Protein AF-A0A537UVX0-F1 (afdb_monomer_lite)

Radius of gyration: 18.7 Å; chains: 1; bounding box: 46×24×49 Å

Foldseek 3Di:
DQCLLVCLVLVVNDDPVVVVVPDDPLVVLVCLLCCLPVPLQVVLVVQLVVLVVVLVVLVVVQQFDPDDPTDRCSVVSVCRSVNSVSSNVSSVVVNVVSVVCNVPVDPDCPPPPPPPD

Sequence (117 aa):
LLGGPYTLKVNEHVRVDLFYSALSERARIWIDIIGCLLFLLPICVILVYFTWPWFVESWRIDETSSNAGGLIRWPVKLILPVGFTLMALQGVSELIKRVEALIHHHRLRFEYEKPLQ

Structure (mmCIF, N/CA/C/O backbone):
data_AF-A0A537UVX0-F1
#
_entry.id   AF-A0A537UVX0-F1
#
loop_
_atom_site.group_PDB
_atom_site.id
_atom_site.type_symbol
_atom_site.label_atom_id
_atom_site.label_alt_id
_atom_site.label_comp_id
_atom_site.label_asym_id
_atom_site.label_entity_id
_atom_site.label_seq_id
_atom_site.pdbx_PDB_ins_code
_atom_site.Cartn_x
_atom_site.Cartn_y
_atom_site.Cartn_z
_atom_site.occupancy
_atom_site.B_iso_or_equiv
_atom_site.auth_seq_id
_atom_site.auth_comp_id
_atom_site.auth_asym_id
_atom_site.auth_atom_id
_atom_site.pdbx_PDB_model_num
ATOM 1 N N . LEU A 1 1 ? 9.634 2.018 -0.802 1.00 64.12 1 LEU A N 1
ATOM 2 C CA . LEU A 1 1 ? 8.549 1.199 -1.398 1.00 64.12 1 LEU A CA 1
ATOM 3 C C . LEU A 1 1 ? 8.395 -0.139 -0.690 1.00 64.12 1 LEU A C 1
ATOM 5 O O . LEU A 1 1 ? 7.388 -0.311 -0.025 1.00 64.12 1 LEU A O 1
ATOM 9 N N . LEU A 1 2 ? 9.389 -1.034 -0.727 1.00 68.19 2 LEU A N 1
ATOM 10 C CA . LEU A 1 2 ? 9.286 -2.362 -0.092 1.00 68.19 2 LEU A CA 1
ATOM 11 C C . LEU A 1 2 ? 9.179 -2.342 1.447 1.00 68.19 2 LEU A C 1
ATOM 13 O O . LEU A 1 2 ? 8.591 -3.245 2.025 1.00 68.19 2 LEU A O 1
ATOM 17 N N . GLY A 1 3 ? 9.691 -1.299 2.110 1.00 68.25 3 GLY A N 1
ATOM 18 C CA . GLY A 1 3 ? 9.516 -1.108 3.557 1.00 68.25 3 GLY A CA 1
ATOM 19 C C . GLY A 1 3 ? 8.136 -0.574 3.966 1.00 68.25 3 GLY A C 1
ATOM 20 O O . GLY A 1 3 ? 7.778 -0.656 5.130 1.00 68.25 3 GLY A O 1
ATOM 21 N N . GLY A 1 4 ? 7.339 -0.057 3.027 1.00 71.75 4 GLY A N 1
ATOM 22 C CA . GLY A 1 4 ? 6.012 0.493 3.321 1.00 71.75 4 GLY A CA 1
ATOM 23 C C . GLY A 1 4 ? 4.982 -0.550 3.795 1.00 71.75 4 GLY A C 1
ATOM 24 O O . GLY A 1 4 ? 4.296 -0.311 4.785 1.00 71.75 4 GLY A O 1
ATOM 25 N N . PRO A 1 5 ? 4.893 -1.734 3.161 1.00 71.62 5 PRO A N 1
ATOM 26 C CA . PRO A 1 5 ? 4.108 -2.849 3.688 1.00 71.62 5 PRO A CA 1
ATOM 27 C C . PRO A 1 5 ? 4.575 -3.274 5.086 1.00 71.62 5 PRO A C 1
ATOM 29 O O . PRO A 1 5 ? 3.765 -3.610 5.942 1.00 71.62 5 PRO A O 1
ATOM 32 N N . TYR A 1 6 ? 5.882 -3.218 5.358 1.00 70.56 6 TYR A N 1
ATOM 33 C CA . TYR A 1 6 ? 6.404 -3.529 6.686 1.00 70.56 6 TYR A CA 1
ATOM 34 C C . TYR A 1 6 ? 5.972 -2.487 7.728 1.00 70.56 6 TYR A C 1
ATOM 36 O O . TYR A 1 6 ? 5.469 -2.876 8.777 1.00 70.56 6 TYR A O 1
ATOM 44 N N . THR A 1 7 ? 6.060 -1.184 7.431 1.00 66.88 7 THR A N 1
ATOM 45 C CA . THR A 1 7 ? 5.586 -0.128 8.349 1.00 66.88 7 THR A CA 1
ATOM 46 C C . THR A 1 7 ? 4.080 -0.192 8.585 1.00 66.88 7 THR A C 1
ATOM 48 O O . THR A 1 7 ? 3.616 0.043 9.699 1.00 66.88 7 THR A O 1
ATOM 51 N N . LEU A 1 8 ? 3.304 -0.587 7.573 1.00 69.75 8 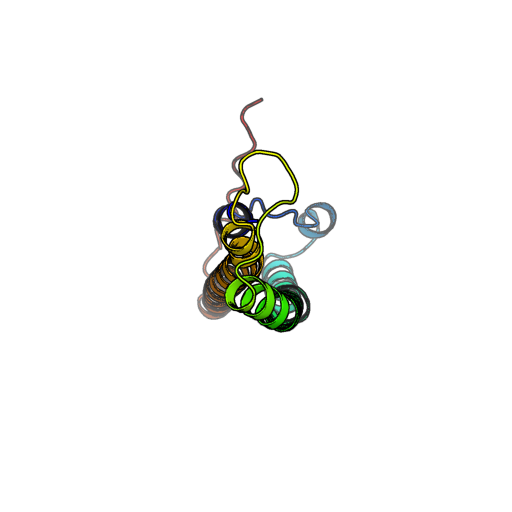LEU A N 1
ATOM 52 C CA . LEU A 1 8 ? 1.876 -0.852 7.737 1.00 69.75 8 LEU A CA 1
ATOM 53 C C . LEU A 1 8 ? 1.621 -2.061 8.649 1.00 69.75 8 LEU A C 1
ATOM 55 O O . LEU A 1 8 ? 0.728 -2.009 9.491 1.00 69.75 8 LEU A O 1
ATOM 59 N N . LYS A 1 9 ? 2.435 -3.118 8.546 1.00 68.00 9 LYS A N 1
ATOM 60 C CA . LYS A 1 9 ? 2.365 -4.289 9.434 1.00 68.00 9 LYS A CA 1
ATOM 61 C C . LYS A 1 9 ? 2.667 -3.944 10.891 1.00 68.00 9 LYS A C 1
ATOM 63 O O . LYS A 1 9 ? 1.988 -4.454 11.778 1.00 68.00 9 LYS A O 1
A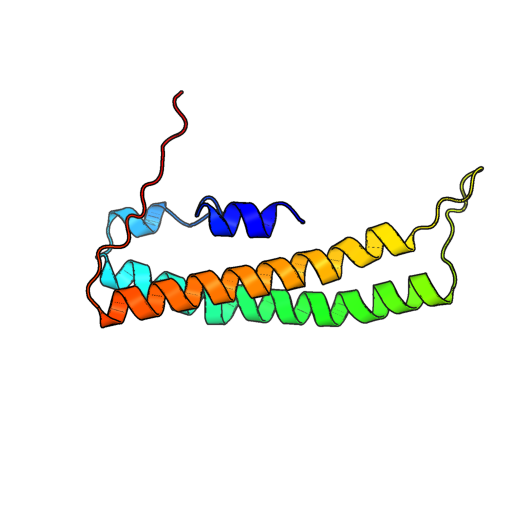TOM 68 N N . VAL A 1 10 ? 3.667 -3.101 11.146 1.00 73.38 10 VAL A N 1
ATOM 69 C CA . VAL A 1 10 ? 4.016 -2.667 12.511 1.00 73.38 10 VAL A CA 1
ATOM 70 C C . VAL A 1 10 ? 3.146 -1.508 13.015 1.00 73.38 10 VAL A C 1
ATOM 72 O O . VAL A 1 10 ? 3.379 -1.000 14.101 1.00 73.38 10 VAL A O 1
ATOM 75 N N . ASN A 1 11 ? 2.107 -1.105 12.269 1.00 65.19 11 ASN A N 1
ATOM 76 C CA . ASN A 1 11 ? 1.245 0.041 12.596 1.00 65.19 11 ASN A CA 1
ATOM 77 C C . ASN A 1 11 ? 2.005 1.377 12.791 1.00 65.19 11 ASN A C 1
ATOM 79 O O . ASN A 1 11 ? 1.478 2.299 13.416 1.00 65.19 11 ASN A O 1
ATOM 83 N N . GLU A 1 12 ? 3.200 1.499 12.206 1.00 61.84 12 GLU A N 1
ATOM 84 C CA . GLU A 1 12 ? 4.012 2.727 12.152 1.00 61.84 12 GLU A CA 1
ATOM 85 C C . GLU A 1 12 ? 3.753 3.546 10.882 1.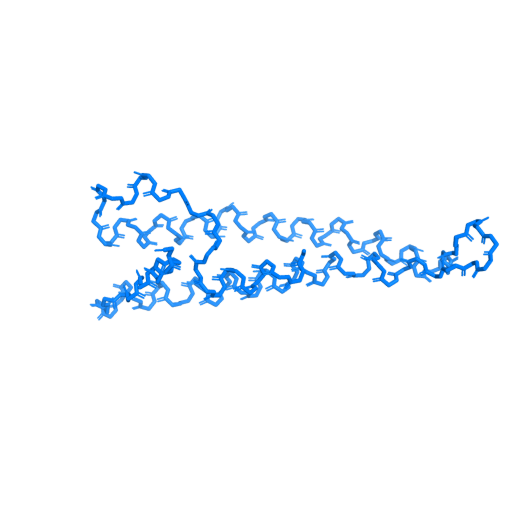00 61.84 12 GLU A C 1
ATOM 87 O O . GLU A 1 12 ? 4.366 4.591 10.660 1.00 61.84 12 GLU A O 1
ATOM 92 N N . HIS A 1 13 ? 2.860 3.080 10.003 1.00 68.81 13 HIS A N 1
ATOM 93 C CA . HIS A 1 13 ? 2.395 3.915 8.906 1.00 68.81 13 HIS A CA 1
ATOM 94 C C . HIS A 1 13 ? 1.806 5.198 9.493 1.00 68.81 13 HIS A C 1
ATOM 96 O O . HIS A 1 13 ? 1.031 5.112 10.443 1.00 68.81 13 HIS A O 1
ATOM 102 N N . VAL A 1 14 ? 2.187 6.360 8.950 1.00 60.00 14 VAL A N 1
ATOM 103 C CA . VAL A 1 14 ? 1.787 7.670 9.480 1.00 60.00 14 VAL A CA 1
ATOM 104 C C . VAL A 1 14 ? 0.263 7.734 9.539 1.00 60.00 14 VAL A C 1
ATOM 106 O O . VAL A 1 14 ? -0.416 7.957 8.537 1.00 60.00 14 VAL A O 1
ATOM 109 N N . ARG A 1 15 ? -0.276 7.485 10.729 1.00 65.12 15 ARG A N 1
ATOM 110 C CA . ARG A 1 15 ? -1.679 7.680 11.062 1.00 65.12 15 ARG A CA 1
ATOM 111 C C . ARG A 1 15 ? -1.803 9.096 11.578 1.00 65.12 15 ARG A C 1
ATOM 113 O O . ARG A 1 15 ? -0.875 9.639 12.174 1.00 65.12 15 ARG A O 1
ATOM 120 N N . VAL A 1 16 ? -2.957 9.714 11.364 1.00 57.88 16 VAL A N 1
ATOM 121 C CA . VAL A 1 16 ? -3.215 11.033 11.941 1.00 57.88 16 VAL A CA 1
ATOM 122 C C . VAL A 1 16 ? -3.538 10.865 13.429 1.00 57.88 16 VAL A C 1
ATOM 124 O O . VAL A 1 16 ? -4.677 11.035 13.855 1.00 57.88 16 VAL A O 1
ATOM 127 N N . ASP A 1 17 ? -2.525 10.497 14.220 1.00 57.69 17 ASP A N 1
ATOM 128 C CA . ASP A 1 17 ? -2.588 10.218 15.664 1.00 57.69 17 ASP A CA 1
ATOM 129 C C . ASP A 1 17 ? -3.162 11.381 16.485 1.00 57.69 17 ASP A C 1
ATOM 131 O O . ASP A 1 17 ? -3.692 11.157 17.573 1.00 57.69 17 ASP A O 1
ATOM 135 N N . LEU A 1 18 ? -3.188 12.596 15.923 1.00 58.25 18 LEU A N 1
ATOM 136 C CA . LEU A 1 18 ? -3.809 13.773 16.534 1.00 58.25 18 LEU A CA 1
ATOM 137 C C . LEU A 1 18 ? -5.334 13.642 16.709 1.00 58.25 18 LEU A C 1
ATOM 139 O O . LEU A 1 18 ? -5.866 14.135 17.698 1.00 58.25 18 LEU A O 1
ATOM 143 N N . PHE A 1 19 ? -6.043 12.963 15.799 1.00 58.72 19 PHE A N 1
ATOM 144 C CA . PHE A 1 19 ? -7.499 12.780 15.923 1.00 58.72 19 PHE A CA 1
ATOM 145 C C . PHE A 1 19 ? -7.873 11.581 16.797 1.00 58.72 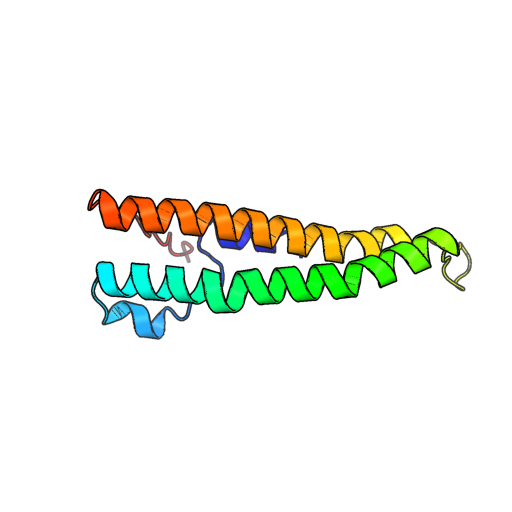19 PHE A C 1
ATOM 147 O O . PHE A 1 19 ? -8.983 11.514 17.320 1.00 58.72 19 PHE A O 1
ATOM 154 N N . TYR A 1 20 ? -6.958 10.633 16.984 1.00 63.59 20 TYR A N 1
ATOM 155 C CA . TYR A 1 20 ? -7.264 9.381 17.666 1.00 63.59 20 TYR A CA 1
ATOM 156 C C . TYR A 1 20 ? -7.257 9.475 19.195 1.00 63.59 20 TYR A C 1
ATOM 158 O O . TYR A 1 20 ? -7.856 8.619 19.841 1.00 63.59 20 TYR A O 1
ATOM 166 N N . SER A 1 21 ? -6.624 10.494 19.783 1.00 62.59 21 SER A N 1
ATOM 167 C CA . SER A 1 21 ? -6.569 10.675 21.243 1.00 62.59 21 SER A CA 1
ATOM 168 C C . SER A 1 21 ? -7.922 11.038 21.871 1.00 62.59 21 SER A C 1
ATOM 170 O O . SER A 1 21 ? -8.127 10.786 23.055 1.00 62.59 21 SER A O 1
ATOM 172 N N . ALA A 1 22 ? -8.855 11.586 21.084 1.00 68.50 22 ALA A N 1
ATOM 173 C CA . ALA A 1 22 ? -10.179 12.017 21.541 1.00 68.50 22 ALA A CA 1
ATOM 174 C C . ALA A 1 22 ? -11.324 11.063 21.139 1.00 68.50 22 ALA A C 1
ATOM 176 O O . ALA A 1 22 ? -12.474 11.290 21.515 1.00 68.50 22 ALA A O 1
ATOM 177 N N . LEU A 1 23 ? -11.040 10.011 20.362 1.00 71.75 23 LEU A N 1
ATOM 178 C CA . LEU A 1 23 ? -12.054 9.128 19.778 1.00 71.75 23 LEU A CA 1
ATOM 179 C C . LEU A 1 23 ? -12.176 7.799 20.532 1.00 71.75 23 LEU A C 1
ATOM 181 O O . LEU A 1 23 ? -11.201 7.246 21.036 1.00 71.75 23 LEU A O 1
ATOM 185 N N . SER A 1 24 ? -13.393 7.250 20.565 1.00 78.44 24 SER A N 1
ATOM 186 C CA . SER A 1 24 ? -13.646 5.918 21.120 1.00 78.44 24 SER A CA 1
ATOM 187 C C . SER A 1 24 ? -12.997 4.820 20.266 1.00 78.44 24 SER A C 1
ATOM 189 O O . SER A 1 24 ? -12.843 4.959 19.051 1.00 78.44 24 SER A O 1
ATOM 191 N N . GLU A 1 25 ? -12.657 3.687 20.889 1.00 76.56 25 GLU A N 1
ATOM 192 C CA . GLU A 1 25 ? -11.991 2.553 20.226 1.00 76.56 25 GLU A CA 1
ATOM 193 C C . GLU A 1 25 ? -12.752 2.068 18.977 1.00 76.56 25 GLU A C 1
ATOM 195 O O . GLU A 1 25 ? -12.153 1.807 17.935 1.00 76.56 25 GLU A O 1
ATOM 200 N N . ARG A 1 26 ? -14.091 2.055 19.030 1.00 79.12 26 ARG A N 1
ATOM 201 C CA . ARG A 1 26 ? -14.943 1.682 17.889 1.00 79.12 26 ARG A CA 1
ATOM 202 C C . ARG A 1 26 ? -14.891 2.698 16.747 1.00 79.12 26 ARG A C 1
ATOM 204 O O . ARG A 1 26 ? -14.860 2.293 15.588 1.00 79.12 26 ARG A O 1
ATOM 211 N N . ALA A 1 27 ? -14.874 3.996 17.055 1.00 81.44 27 ALA A N 1
ATOM 212 C CA . ALA A 1 27 ? -14.767 5.039 16.036 1.00 81.44 27 ALA A CA 1
ATOM 213 C C . ALA A 1 27 ? -13.402 4.986 15.332 1.00 81.44 27 ALA A C 1
ATOM 215 O O . ALA A 1 27 ? -13.338 5.100 14.110 1.00 81.44 27 ALA A O 1
ATOM 216 N N . ARG A 1 28 ? -12.325 4.714 16.082 1.00 79.69 28 ARG A N 1
ATOM 217 C CA . ARG A 1 28 ? -10.971 4.499 15.543 1.00 79.69 28 ARG A CA 1
ATOM 218 C C . ARG A 1 28 ? -10.921 3.329 14.557 1.00 79.69 28 ARG A C 1
ATOM 220 O O . ARG A 1 28 ? -10.395 3.492 13.461 1.00 79.69 28 ARG A O 1
ATOM 227 N N . ILE A 1 29 ? -11.520 2.187 14.908 1.00 81.88 29 ILE A N 1
ATOM 228 C CA . ILE A 1 29 ? -11.589 1.012 14.021 1.00 81.88 29 ILE A CA 1
ATOM 229 C C . ILE A 1 29 ? -12.358 1.335 12.729 1.00 81.88 29 ILE A C 1
ATOM 231 O O . ILE A 1 29 ? -11.893 0.990 11.645 1.00 81.88 29 ILE A O 1
ATOM 235 N N . TRP A 1 30 ? -13.494 2.033 12.821 1.00 84.06 30 TRP A N 1
ATOM 236 C CA . TRP A 1 30 ? -14.278 2.431 11.644 1.00 84.06 30 TRP A CA 1
ATOM 237 C C . TRP A 1 30 ? -13.518 3.368 10.705 1.00 84.06 30 TRP A C 1
ATOM 239 O O . TRP A 1 30 ? -13.532 3.153 9.493 1.00 84.06 30 TRP A O 1
ATOM 249 N N . ILE A 1 31 ? -12.833 4.376 11.252 1.00 84.69 31 ILE A N 1
ATOM 250 C CA . ILE A 1 31 ? -12.020 5.307 10.459 1.00 84.69 31 ILE A CA 1
ATOM 251 C C . ILE A 1 31 ? -10.909 4.555 9.731 1.00 84.69 31 ILE A C 1
ATOM 253 O O . ILE A 1 31 ? -10.709 4.785 8.542 1.00 84.69 31 ILE A O 1
ATOM 257 N N . ASP A 1 32 ? -10.230 3.622 10.399 1.00 83.75 32 ASP A N 1
ATOM 258 C CA . ASP A 1 32 ? -9.174 2.839 9.760 1.00 83.75 32 ASP A CA 1
ATOM 259 C C . ASP A 1 32 ? -9.716 1.928 8.644 1.00 83.75 32 ASP A C 1
ATOM 261 O O . ASP A 1 32 ? -9.089 1.812 7.591 1.00 83.75 32 ASP A O 1
ATOM 265 N N . ILE A 1 33 ? -10.873 1.285 8.850 1.00 86.56 33 ILE A N 1
ATOM 266 C CA . ILE A 1 33 ? -11.525 0.436 7.836 1.00 86.56 33 ILE A CA 1
ATOM 267 C C . ILE A 1 33 ? -11.877 1.269 6.602 1.00 86.56 33 ILE A C 1
ATOM 269 O O . ILE A 1 33 ? -11.518 0.898 5.485 1.00 86.56 33 ILE A O 1
ATOM 273 N N . ILE A 1 34 ? -12.539 2.412 6.800 1.00 88.50 34 ILE A N 1
ATOM 274 C CA . ILE A 1 34 ? -12.943 3.311 5.712 1.00 88.50 34 ILE A CA 1
ATOM 275 C C . ILE A 1 34 ? -11.709 3.902 5.022 1.00 88.50 34 ILE A C 1
ATOM 277 O O . ILE A 1 34 ? -11.644 3.931 3.795 1.00 88.50 34 ILE A O 1
ATOM 281 N N . GLY A 1 35 ? -10.708 4.320 5.797 1.00 87.06 35 GLY A N 1
ATOM 282 C CA . GLY A 1 35 ? -9.429 4.833 5.313 1.00 87.06 35 GLY A CA 1
ATOM 283 C C . GLY A 1 35 ? -8.710 3.828 4.414 1.00 87.06 35 GLY A C 1
ATOM 284 O O . GLY A 1 35 ? -8.300 4.144 3.296 1.00 87.06 35 GLY A O 1
ATOM 285 N N . CYS A 1 36 ? -8.610 2.583 4.874 1.00 86.88 36 CYS A N 1
ATOM 286 C CA . CYS A 1 36 ? -7.980 1.510 4.117 1.00 86.88 36 CYS A CA 1
ATOM 287 C C . CYS A 1 36 ? -8.769 1.181 2.838 1.00 86.88 36 CYS A C 1
ATOM 289 O O . CYS A 1 36 ? -8.186 1.081 1.757 1.00 86.88 36 CYS A O 1
ATOM 291 N N . LEU A 1 37 ? -10.097 1.075 2.939 1.00 89.38 37 LEU A N 1
ATOM 292 C CA . LEU A 1 37 ? -10.957 0.662 1.831 1.00 89.38 37 LEU A CA 1
ATOM 293 C C . LEU A 1 37 ? -11.107 1.732 0.743 1.00 89.38 37 LEU A C 1
ATOM 295 O O . LEU A 1 37 ? -11.115 1.390 -0.436 1.00 89.38 37 LEU A O 1
ATOM 299 N N . LEU A 1 38 ? -11.242 3.006 1.118 1.00 90.12 38 LEU A N 1
ATOM 300 C CA . LEU A 1 38 ? -11.525 4.093 0.172 1.00 90.12 38 LEU A CA 1
ATOM 301 C C . LEU A 1 38 ? -10.280 4.845 -0.295 1.00 90.12 38 LEU A C 1
ATOM 303 O O . LEU A 1 38 ? -10.316 5.451 -1.364 1.00 90.12 38 LEU A O 1
ATOM 307 N N . PHE A 1 39 ? -9.185 4.808 0.464 1.00 88.62 39 PHE A N 1
ATOM 308 C CA . PHE A 1 39 ? -7.973 5.547 0.114 1.00 88.62 39 PHE A CA 1
ATOM 309 C C . PHE A 1 39 ? -6.816 4.604 -0.189 1.00 88.62 39 PHE A C 1
ATOM 311 O O . PHE A 1 39 ? -6.308 4.613 -1.308 1.00 88.62 39 PHE A O 1
ATOM 318 N N . LEU A 1 40 ? -6.418 3.746 0.755 1.00 87.94 40 LEU A N 1
ATOM 319 C CA . LEU A 1 40 ? -5.219 2.919 0.580 1.00 87.94 40 LEU A CA 1
ATOM 320 C C . LEU A 1 40 ? -5.357 1.924 -0.582 1.00 87.94 40 LEU A C 1
ATOM 322 O O . LEU A 1 40 ? -4.521 1.924 -1.489 1.00 87.94 40 LEU A O 1
ATOM 326 N N . LEU A 1 41 ? -6.393 1.078 -0.567 1.00 90.69 41 LEU A N 1
ATOM 327 C CA . LEU A 1 41 ? -6.568 0.029 -1.577 1.00 90.69 41 LEU A CA 1
ATOM 328 C C . LEU A 1 41 ? -6.795 0.594 -2.987 1.00 90.69 41 LEU A C 1
ATOM 330 O O . LEU A 1 41 ? -6.085 0.157 -3.896 1.00 90.69 41 LEU A O 1
ATOM 334 N N . PRO A 1 42 ? -7.687 1.581 -3.207 1.00 92.00 42 PRO A N 1
ATOM 335 C CA . PRO A 1 42 ? -7.928 2.111 -4.545 1.00 92.00 42 PRO A CA 1
ATOM 336 C C . PRO A 1 42 ? -6.685 2.789 -5.118 1.00 92.00 42 PRO A C 1
ATOM 338 O O . PRO A 1 42 ? -6.351 2.560 -6.278 1.00 92.00 42 PRO A O 1
ATOM 341 N N . ILE A 1 43 ? -5.944 3.549 -4.301 1.00 92.44 43 ILE A N 1
ATOM 342 C CA . ILE A 1 43 ? -4.689 4.175 -4.734 1.00 92.44 43 ILE A CA 1
ATOM 343 C C . ILE A 1 43 ? -3.657 3.106 -5.105 1.00 92.44 43 ILE A C 1
ATOM 345 O O . ILE A 1 43 ? -3.043 3.209 -6.165 1.00 92.44 43 ILE A O 1
ATOM 349 N N . CYS A 1 44 ? -3.485 2.058 -4.293 1.00 92.38 44 CYS A N 1
ATOM 350 C CA . CYS A 1 44 ? -2.550 0.979 -4.622 1.00 92.38 44 CYS A CA 1
ATOM 351 C C . CYS A 1 44 ? -2.925 0.288 -5.940 1.00 92.38 44 CYS A C 1
ATOM 353 O O . CYS A 1 44 ? -2.050 0.071 -6.775 1.00 92.38 44 CYS A O 1
ATOM 355 N N . VAL A 1 45 ? -4.210 -0.007 -6.162 1.00 93.31 45 VAL A N 1
ATOM 356 C CA . VAL A 1 45 ? -4.695 -0.626 -7.408 1.00 93.31 45 VAL A CA 1
ATOM 357 C C . VAL A 1 45 ? -4.439 0.278 -8.613 1.00 93.31 45 VAL A C 1
ATOM 359 O O . VAL A 1 45 ? -3.896 -0.186 -9.614 1.00 93.31 45 VAL A O 1
ATOM 362 N N . ILE A 1 46 ? -4.766 1.569 -8.511 1.00 94.94 46 ILE A N 1
ATOM 363 C CA . ILE A 1 46 ? -4.520 2.554 -9.572 1.00 94.94 46 ILE A CA 1
ATOM 364 C C . ILE A 1 46 ? -3.024 2.620 -9.902 1.00 94.94 46 ILE A C 1
ATOM 366 O O . ILE A 1 46 ? -2.639 2.575 -11.069 1.00 94.94 46 ILE A O 1
ATOM 370 N N . LEU A 1 47 ? -2.163 2.679 -8.886 1.00 93.25 47 LEU A N 1
ATOM 371 C CA . LEU A 1 47 ? -0.717 2.755 -9.083 1.00 93.25 47 LEU A CA 1
ATOM 372 C C . LEU A 1 47 ? -0.154 1.477 -9.707 1.00 93.25 47 LEU A C 1
ATOM 374 O O . LEU A 1 47 ? 0.677 1.573 -10.608 1.00 93.25 47 LEU A O 1
ATOM 378 N N . VAL A 1 48 ? -0.617 0.291 -9.304 1.00 94.25 48 VAL A N 1
ATOM 379 C CA . VAL A 1 48 ? -0.243 -0.971 -9.968 1.00 94.25 48 VAL A CA 1
ATOM 380 C C . VAL A 1 48 ? -0.690 -0.955 -11.428 1.00 94.25 48 VAL A C 1
ATOM 382 O O . VAL A 1 48 ? 0.113 -1.261 -12.307 1.00 94.25 48 VAL A O 1
ATOM 385 N N . TYR A 1 49 ? -1.923 -0.527 -11.703 1.00 94.88 49 TYR A N 1
ATOM 386 C CA . TYR A 1 49 ? -2.466 -0.457 -13.060 1.00 94.88 49 TYR A CA 1
ATOM 387 C C . TYR A 1 49 ? -1.638 0.449 -13.981 1.00 94.88 49 TYR A C 1
ATOM 389 O O . TYR A 1 49 ? -1.354 0.068 -15.113 1.00 94.88 49 TYR A O 1
ATOM 397 N N . PHE A 1 50 ? -1.195 1.615 -13.502 1.00 93.12 50 PHE A N 1
ATOM 398 C CA . PHE A 1 50 ? -0.360 2.527 -14.294 1.00 93.12 50 PHE A CA 1
ATOM 399 C C . PHE A 1 50 ? 1.107 2.095 -14.390 1.00 93.12 50 PHE A C 1
ATOM 401 O O . PHE A 1 50 ? 1.746 2.301 -15.422 1.00 93.12 50 PHE A O 1
ATOM 408 N N . THR A 1 51 ? 1.665 1.499 -13.336 1.00 91.50 51 THR A N 1
ATOM 409 C CA . THR A 1 51 ? 3.086 1.108 -13.310 1.00 91.50 51 THR A CA 1
ATOM 410 C C . THR A 1 51 ? 3.358 -0.211 -14.031 1.00 91.50 51 THR A C 1
ATOM 412 O O . THR A 1 51 ? 4.468 -0.408 -14.526 1.00 91.50 51 THR A O 1
ATOM 415 N N . TRP A 1 52 ? 2.360 -1.088 -14.163 1.00 92.31 52 TRP A N 1
ATOM 416 C CA . TRP A 1 52 ? 2.475 -2.352 -14.892 1.00 92.31 52 TRP A CA 1
ATOM 417 C C . TRP A 1 52 ? 2.855 -2.195 -16.376 1.00 92.31 52 TRP A C 1
ATOM 419 O O . TRP A 1 52 ? 3.888 -2.743 -16.766 1.00 92.31 52 TRP A O 1
ATOM 429 N N . PRO A 1 53 ? 2.121 -1.436 -17.219 1.00 91.62 53 PRO A N 1
ATOM 430 C CA . PRO A 1 53 ? 2.490 -1.264 -18.625 1.00 91.62 53 PRO A CA 1
ATOM 431 C C . PRO A 1 53 ? 3.847 -0.569 -18.781 1.00 91.62 53 PRO A C 1
ATOM 433 O O . PRO A 1 53 ? 4.600 -0.891 -19.694 1.00 91.62 53 PRO A O 1
ATOM 436 N N . TRP A 1 54 ? 4.199 0.329 -17.858 1.00 87.19 54 TRP A N 1
ATOM 437 C CA . TRP A 1 54 ? 5.495 1.006 -17.854 1.00 87.19 54 TRP A CA 1
ATOM 438 C C . TRP A 1 54 ? 6.669 0.054 -17.573 1.00 87.19 54 TRP A C 1
ATOM 440 O O . TRP A 1 54 ? 7.730 0.176 -18.189 1.00 87.19 54 TRP A O 1
ATOM 450 N N . PHE A 1 55 ? 6.478 -0.919 -16.677 1.00 90.38 55 PHE A N 1
ATOM 451 C CA . PHE A 1 55 ? 7.427 -2.013 -16.472 1.00 90.38 55 PHE A CA 1
ATOM 452 C C . PHE A 1 55 ? 7.509 -2.918 -17.709 1.00 90.38 55 PHE A C 1
ATOM 454 O O . PHE A 1 55 ? 8.611 -3.181 -18.191 1.00 90.38 55 PHE A O 1
ATOM 461 N N . VAL A 1 56 ? 6.362 -3.365 -18.233 1.00 91.50 56 VAL A N 1
ATOM 462 C CA . VAL A 1 56 ? 6.300 -4.284 -19.381 1.00 91.50 56 VAL A CA 1
ATOM 463 C C . VAL A 1 56 ? 7.000 -3.686 -20.595 1.00 91.50 56 VAL A C 1
ATOM 465 O O . VAL A 1 56 ? 7.760 -4.384 -21.258 1.00 91.50 56 VAL A O 1
ATOM 468 N N . GLU A 1 57 ? 6.806 -2.398 -20.866 1.00 89.38 57 GLU A N 1
ATOM 469 C CA . GLU A 1 57 ? 7.476 -1.732 -21.982 1.00 89.38 57 GLU A CA 1
ATOM 470 C C . GLU A 1 57 ? 9.000 -1.737 -21.812 1.00 89.38 57 GLU A C 1
ATOM 472 O O . GLU A 1 57 ? 9.721 -2.151 -22.714 1.00 89.38 57 GLU A O 1
ATOM 477 N N . SER A 1 58 ? 9.494 -1.380 -20.623 1.00 86.81 58 SER A N 1
ATOM 478 C CA . SER A 1 58 ? 10.929 -1.393 -20.304 1.00 86.81 58 SER A CA 1
ATOM 479 C C . SER A 1 58 ? 11.553 -2.789 -20.389 1.00 86.81 58 SER A C 1
ATOM 481 O O . SER A 1 58 ? 12.701 -2.927 -20.811 1.00 86.81 58 SER A O 1
ATOM 483 N N . TRP A 1 59 ? 10.792 -3.826 -20.027 1.00 86.62 59 TRP A N 1
ATOM 484 C CA . TRP A 1 59 ? 11.196 -5.222 -20.190 1.00 86.62 59 TRP A CA 1
ATOM 485 C C . TRP A 1 59 ? 11.283 -5.620 -21.668 1.00 86.62 59 TRP A C 1
ATOM 487 O O . TRP A 1 59 ? 12.221 -6.301 -22.072 1.00 86.62 59 TRP A O 1
ATOM 497 N N . ARG A 1 60 ? 10.315 -5.203 -22.493 1.00 88.94 60 ARG A N 1
ATOM 498 C CA . ARG A 1 60 ? 10.257 -5.567 -23.919 1.00 88.94 60 ARG A CA 1
ATOM 499 C C . ARG A 1 60 ? 11.367 -4.929 -24.742 1.00 88.94 60 ARG A C 1
ATOM 501 O O . ARG A 1 60 ? 11.858 -5.571 -25.664 1.00 88.94 60 ARG A O 1
ATOM 508 N N . ILE A 1 61 ? 11.746 -3.695 -24.423 1.00 87.38 61 ILE A N 1
ATOM 509 C CA . ILE A 1 61 ? 12.800 -2.961 -25.140 1.00 87.38 61 ILE A CA 1
ATOM 510 C C . ILE A 1 61 ? 14.204 -3.210 -24.570 1.00 87.38 61 ILE A C 1
ATOM 512 O O . ILE A 1 61 ? 15.141 -2.546 -25.002 1.00 87.38 61 ILE A O 1
ATOM 516 N N . ASP A 1 62 ? 14.323 -4.117 -23.590 1.00 81.06 62 ASP A N 1
ATOM 517 C CA . ASP A 1 62 ? 15.516 -4.357 -22.769 1.00 81.06 62 ASP A CA 1
ATOM 518 C C . ASP A 1 62 ? 16.235 -3.050 -22.421 1.00 81.06 62 ASP A C 1
ATOM 520 O O . ASP A 1 62 ? 17.354 -2.767 -22.850 1.00 81.06 62 ASP A O 1
ATOM 524 N N . GLU A 1 63 ? 15.513 -2.173 -21.719 1.00 78.62 63 GLU A N 1
ATOM 525 C CA . GLU A 1 63 ? 15.955 -0.799 -21.538 1.00 78.62 63 GLU A CA 1
ATOM 526 C C . GLU A 1 63 ? 17.273 -0.746 -20.758 1.00 78.62 63 GLU A C 1
ATOM 528 O O . GLU A 1 63 ? 17.326 -0.986 -19.545 1.00 78.62 63 GLU A O 1
ATOM 533 N N . THR A 1 64 ? 18.337 -0.363 -21.457 1.00 78.62 64 THR A N 1
ATOM 534 C CA . THR A 1 64 ? 19.668 -0.177 -20.887 1.00 78.62 64 THR A CA 1
ATOM 535 C C . THR A 1 64 ? 19.984 1.301 -20.708 1.00 78.62 64 THR A C 1
ATOM 537 O O . THR A 1 64 ? 19.464 2.187 -21.392 1.00 78.62 64 THR A O 1
ATOM 540 N N . SER A 1 65 ? 20.826 1.600 -19.721 1.00 75.12 65 SER A N 1
ATOM 541 C CA . SER A 1 65 ? 21.284 2.966 -19.503 1.00 75.12 65 SER A CA 1
ATOM 542 C C . SER A 1 65 ? 22.265 3.429 -20.578 1.00 75.12 65 SER A C 1
ATOM 544 O O . SER A 1 65 ? 23.170 2.686 -20.931 1.00 75.12 65 SER A O 1
ATOM 546 N N . SER A 1 66 ? 22.163 4.689 -21.022 1.00 70.75 66 SER A N 1
ATOM 547 C CA . SER A 1 66 ? 23.121 5.283 -21.972 1.00 70.75 66 SER A CA 1
ATOM 548 C C . SER A 1 66 ? 24.493 5.608 -21.356 1.00 70.75 66 SER A C 1
ATOM 550 O O . SER A 1 66 ? 25.338 6.198 -22.024 1.00 70.75 66 SER A O 1
ATOM 552 N N . ASN A 1 67 ? 24.717 5.268 -20.080 1.00 74.69 67 ASN A N 1
ATOM 553 C CA . ASN A 1 67 ? 26.026 5.379 -19.436 1.00 74.69 67 ASN A CA 1
ATOM 554 C C . ASN A 1 67 ? 26.941 4.221 -19.859 1.00 74.69 67 ASN A C 1
ATOM 556 O O . ASN A 1 67 ? 26.480 3.095 -20.053 1.00 74.69 67 ASN A O 1
ATOM 560 N N . ALA A 1 68 ? 28.252 4.480 -19.909 1.00 50.16 68 ALA A N 1
ATOM 561 C CA . ALA A 1 68 ? 29.264 3.445 -20.111 1.00 50.16 68 ALA A CA 1
ATOM 562 C C . ALA A 1 68 ? 29.097 2.329 -19.058 1.00 50.16 68 ALA A C 1
ATOM 564 O O . ALA A 1 68 ? 29.243 2.579 -17.862 1.00 50.16 68 ALA A O 1
ATOM 565 N N . GLY A 1 69 ? 28.728 1.122 -19.504 1.00 67.06 69 GLY A N 1
ATOM 566 C CA . GLY A 1 69 ? 28.411 -0.027 -18.643 1.00 67.06 69 GLY A CA 1
ATOM 567 C C . GLY A 1 69 ? 26.941 -0.474 -18.637 1.00 67.06 69 GLY A C 1
ATOM 568 O O . GLY A 1 69 ? 26.652 -1.513 -18.056 1.00 67.06 69 GLY A O 1
ATOM 569 N N . GLY A 1 70 ? 26.024 0.260 -19.283 1.00 67.75 70 GLY A N 1
ATOM 570 C CA . GLY A 1 70 ? 24.714 -0.244 -19.725 1.00 67.75 70 GLY A CA 1
ATOM 571 C C . GLY A 1 70 ? 23.889 -1.015 -18.689 1.00 67.75 70 GLY A C 1
ATOM 572 O O . GLY A 1 70 ? 23.516 -2.156 -18.941 1.00 67.75 70 GLY A O 1
ATOM 573 N N . LEU A 1 71 ? 23.587 -0.422 -17.526 1.00 77.62 71 LEU A N 1
ATOM 574 C CA . LEU A 1 71 ? 22.772 -1.113 -16.521 1.00 77.62 71 LEU A CA 1
ATOM 575 C C . LEU A 1 71 ? 21.333 -1.294 -17.019 1.00 77.62 71 LEU A C 1
ATOM 577 O O . LEU A 1 71 ? 20.692 -0.334 -17.456 1.00 77.62 71 LEU A O 1
ATOM 581 N N . ILE A 1 72 ? 20.836 -2.519 -16.897 1.00 80.75 72 ILE A N 1
ATOM 582 C CA . ILE A 1 72 ? 19.458 -2.895 -17.192 1.00 80.75 72 ILE A CA 1
ATOM 583 C C . ILE A 1 72 ? 18.521 -2.181 -16.204 1.00 80.75 72 ILE A C 1
ATOM 585 O O . ILE A 1 72 ? 18.692 -2.276 -14.986 1.00 80.75 72 ILE A O 1
ATOM 589 N N . ARG A 1 73 ? 17.530 -1.444 -16.714 1.00 82.19 73 ARG A N 1
ATOM 590 C CA . ARG A 1 73 ? 16.661 -0.568 -15.906 1.00 82.19 73 ARG A CA 1
ATOM 591 C C . ARG A 1 73 ? 15.344 -1.209 -15.486 1.00 82.19 73 ARG A C 1
ATOM 593 O O . ARG A 1 73 ? 14.762 -0.784 -14.483 1.00 82.19 73 ARG A O 1
ATOM 600 N N . TRP A 1 74 ? 14.883 -2.235 -16.201 1.00 84.06 74 TRP A N 1
ATOM 601 C CA . TRP A 1 74 ? 13.606 -2.884 -15.901 1.00 84.06 74 TRP A CA 1
ATOM 602 C C . TRP A 1 74 ? 13.491 -3.430 -14.459 1.00 84.06 74 TRP A C 1
ATOM 604 O O . TRP A 1 74 ? 12.387 -3.330 -13.915 1.00 84.06 74 TRP A O 1
ATOM 614 N N . PRO A 1 75 ? 14.554 -3.918 -13.765 1.00 86.25 75 PRO A N 1
ATOM 615 C CA . PRO A 1 75 ? 14.412 -4.433 -12.399 1.00 86.25 75 PRO A CA 1
ATOM 616 C C . PRO A 1 75 ? 13.969 -3.353 -11.415 1.00 86.25 75 PRO A C 1
ATOM 618 O O . PRO A 1 75 ? 13.131 -3.595 -10.551 1.00 86.25 75 PRO A O 1
ATOM 621 N N . VAL A 1 76 ? 14.475 -2.128 -11.578 1.00 85.94 76 VAL A N 1
ATOM 622 C CA . VAL A 1 76 ? 14.079 -0.986 -10.743 1.00 85.94 76 VAL A CA 1
ATOM 623 C C . VAL A 1 76 ? 12.623 -0.609 -11.009 1.00 85.94 76 VAL A C 1
ATOM 625 O O . VAL A 1 76 ? 11.878 -0.314 -10.074 1.00 85.94 76 VAL A O 1
ATOM 628 N N . LYS A 1 77 ? 12.185 -0.676 -12.271 1.00 86.38 77 LYS A N 1
ATOM 629 C CA . LYS A 1 77 ? 10.792 -0.396 -12.643 1.00 86.38 77 LYS A CA 1
ATOM 630 C C . LYS A 1 77 ? 9.821 -1.454 -12.132 1.00 86.38 77 LYS A C 1
ATOM 632 O O . LYS A 1 77 ? 8.700 -1.101 -11.793 1.00 86.38 77 LYS A O 1
ATOM 637 N N . LEU A 1 78 ? 10.256 -2.708 -12.001 1.00 89.56 78 LEU A N 1
ATOM 638 C CA . LEU A 1 78 ? 9.466 -3.801 -11.424 1.00 89.56 78 LEU A CA 1
ATOM 639 C C . LEU A 1 78 ? 9.199 -3.617 -9.919 1.00 89.56 78 LEU A C 1
ATOM 641 O O . LEU A 1 78 ? 8.147 -4.021 -9.424 1.00 89.56 78 LEU A O 1
ATOM 645 N N . ILE A 1 79 ? 10.107 -2.968 -9.182 1.00 90.19 79 ILE A N 1
ATOM 646 C CA . ILE A 1 79 ? 9.946 -2.737 -7.733 1.00 90.19 79 ILE A CA 1
ATOM 647 C C . ILE A 1 79 ? 8.700 -1.891 -7.426 1.00 90.19 79 ILE A C 1
ATOM 649 O O . ILE A 1 79 ? 8.105 -2.047 -6.359 1.00 90.19 79 ILE A O 1
ATOM 653 N N . LEU A 1 80 ? 8.279 -1.018 -8.344 1.00 89.69 80 LEU A N 1
ATOM 654 C CA . LEU A 1 80 ? 7.087 -0.180 -8.189 1.00 89.69 80 LEU A CA 1
ATOM 655 C C . LEU A 1 80 ? 5.781 -0.994 -8.129 1.00 89.69 80 LEU A C 1
ATOM 657 O O . LEU A 1 80 ? 5.155 -0.984 -7.064 1.00 89.69 80 LEU A O 1
ATOM 661 N N . PRO A 1 81 ? 5.369 -1.733 -9.181 1.00 92.00 81 PRO A N 1
ATOM 662 C CA . PRO A 1 81 ? 4.147 -2.531 -9.137 1.00 92.00 81 PRO A CA 1
ATOM 663 C C . PRO A 1 81 ? 4.213 -3.610 -8.052 1.00 92.00 81 PRO A C 1
ATOM 665 O O . PRO A 1 81 ? 3.221 -3.837 -7.360 1.00 92.00 81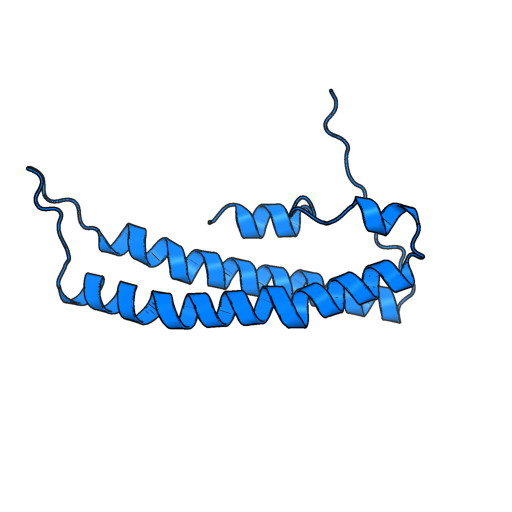 PRO A O 1
ATOM 668 N N . VAL A 1 82 ? 5.381 -4.223 -7.821 1.00 92.12 82 VAL A N 1
ATOM 669 C CA . VAL A 1 82 ? 5.560 -5.208 -6.740 1.00 92.12 82 VAL A CA 1
ATOM 670 C C . VAL A 1 82 ? 5.349 -4.565 -5.368 1.00 92.12 82 VAL A C 1
ATOM 672 O O . VAL A 1 82 ? 4.600 -5.091 -4.548 1.00 92.12 82 VAL A O 1
ATOM 675 N N . GLY A 1 83 ? 5.952 -3.403 -5.115 1.00 89.69 83 GLY A N 1
ATOM 676 C CA . GLY A 1 83 ? 5.824 -2.691 -3.846 1.00 89.69 83 GLY A CA 1
ATOM 677 C C . GLY A 1 83 ? 4.384 -2.282 -3.533 1.00 89.69 83 GLY A C 1
ATOM 678 O O . GLY A 1 83 ? 3.928 -2.485 -2.408 1.00 89.69 83 GLY A O 1
ATOM 679 N N . PHE A 1 84 ? 3.649 -1.760 -4.517 1.00 90.81 84 PHE A N 1
ATOM 680 C CA . PHE A 1 84 ? 2.237 -1.400 -4.336 1.00 90.81 84 PHE A CA 1
ATOM 681 C C . PHE A 1 84 ? 1.326 -2.621 -4.197 1.00 90.81 84 PHE A C 1
ATOM 683 O O . PHE A 1 84 ? 0.382 -2.583 -3.412 1.00 90.81 84 PHE A O 1
ATOM 690 N N . THR A 1 85 ? 1.639 -3.725 -4.877 1.00 92.00 85 THR A N 1
ATOM 691 C CA . THR A 1 85 ? 0.913 -4.992 -4.700 1.00 92.00 85 THR A CA 1
ATOM 692 C C . THR A 1 85 ? 1.086 -5.522 -3.278 1.00 92.00 85 THR A C 1
ATOM 694 O O . THR A 1 85 ? 0.104 -5.854 -2.616 1.00 92.00 85 THR A O 1
ATOM 697 N N . LEU A 1 86 ? 2.317 -5.534 -2.759 1.00 90.88 86 LEU A N 1
ATOM 698 C CA . LEU A 1 86 ? 2.589 -5.925 -1.373 1.00 90.88 86 LEU A CA 1
ATOM 699 C C . LEU A 1 86 ? 1.896 -4.994 -0.369 1.00 90.88 86 LEU A C 1
ATOM 701 O O . LEU A 1 86 ? 1.397 -5.459 0.654 1.00 90.88 86 LEU A O 1
ATOM 705 N N . MET A 1 87 ? 1.821 -3.694 -0.667 1.00 88.50 87 MET A N 1
ATOM 706 C CA . MET A 1 87 ? 1.105 -2.728 0.171 1.00 88.50 87 MET A CA 1
ATOM 707 C C . MET A 1 87 ? -0.396 -3.017 0.198 1.00 88.50 87 MET A C 1
ATOM 709 O O . MET A 1 87 ? -0.993 -3.021 1.272 1.00 88.50 87 MET A O 1
ATOM 713 N N . ALA A 1 88 ? -0.998 -3.306 -0.958 1.00 89.88 88 ALA A N 1
ATOM 714 C CA . ALA A 1 88 ? -2.405 -3.674 -1.047 1.00 89.88 88 ALA A CA 1
ATOM 715 C C . ALA A 1 88 ? -2.699 -4.956 -0.255 1.00 89.88 88 ALA A C 1
ATOM 717 O O . ALA A 1 88 ? -3.638 -4.982 0.537 1.00 89.88 88 ALA A O 1
ATOM 718 N N . LEU A 1 89 ? -1.863 -5.991 -0.398 1.00 89.94 89 LEU A N 1
ATOM 719 C CA . LEU A 1 89 ? -1.998 -7.243 0.358 1.00 89.94 89 LEU A CA 1
ATOM 720 C C . LEU A 1 89 ? -1.909 -7.012 1.870 1.00 89.94 89 LEU A C 1
ATOM 722 O O . LEU A 1 89 ? -2.726 -7.537 2.628 1.00 89.94 89 LEU A O 1
ATOM 726 N N . GLN A 1 90 ? -0.960 -6.187 2.315 1.00 88.62 90 GLN A N 1
ATOM 727 C CA . GLN A 1 90 ? -0.864 -5.821 3.724 1.00 88.62 90 GLN A CA 1
ATOM 728 C C . GLN A 1 90 ? -2.088 -5.017 4.188 1.00 88.62 90 GLN A C 1
ATOM 730 O O . GLN A 1 90 ? -2.608 -5.282 5.270 1.00 88.62 90 GLN A O 1
ATOM 735 N N . GLY A 1 91 ? -2.584 -4.083 3.372 1.00 87.06 91 GLY A N 1
ATOM 736 C CA . GLY A 1 91 ? -3.808 -3.326 3.644 1.00 87.06 91 GLY A CA 1
ATOM 737 C C . GLY A 1 91 ? -5.028 -4.228 3.831 1.00 87.06 91 GLY A C 1
ATOM 738 O O . GLY A 1 91 ? -5.793 -4.035 4.773 1.00 87.06 91 GLY A O 1
ATOM 739 N N . VAL A 1 92 ? -5.168 -5.269 3.005 1.00 89.56 92 VAL A N 1
ATOM 740 C CA . VAL A 1 92 ? -6.222 -6.286 3.155 1.00 89.56 92 VAL A CA 1
ATOM 741 C C . VAL A 1 92 ? -6.057 -7.071 4.458 1.00 89.56 92 VAL A C 1
ATOM 743 O O . VAL A 1 92 ? -7.036 -7.260 5.178 1.00 89.56 92 VAL A O 1
ATOM 746 N N . SER A 1 93 ? -4.836 -7.489 4.811 1.00 89.31 93 SER A N 1
ATOM 747 C CA . SER A 1 93 ? -4.573 -8.173 6.090 1.00 89.31 93 SER A CA 1
ATOM 748 C C . SER A 1 93 ? -4.996 -7.318 7.289 1.00 89.31 93 SER A C 1
ATOM 750 O O . SER A 1 93 ? -5.664 -7.791 8.208 1.00 89.31 93 SER A O 1
ATOM 752 N N . GLU A 1 94 ? -4.653 -6.034 7.252 1.00 86.19 94 GLU A N 1
ATOM 753 C CA . GLU A 1 94 ? -4.999 -5.050 8.275 1.00 86.19 94 GLU A CA 1
ATOM 754 C C . GLU A 1 94 ? -6.504 -4.741 8.335 1.00 86.19 94 GLU A C 1
ATOM 756 O O . GLU A 1 94 ? -7.034 -4.478 9.419 1.00 86.19 94 GLU A O 1
ATOM 761 N N . LEU A 1 95 ? -7.203 -4.811 7.201 1.00 87.50 95 LEU A N 1
ATOM 762 C CA . LEU A 1 95 ? -8.656 -4.671 7.118 1.00 87.50 95 LEU A CA 1
ATOM 763 C C . LEU A 1 95 ? -9.364 -5.849 7.799 1.00 87.50 95 LEU A C 1
ATOM 765 O O . LEU A 1 95 ? -10.260 -5.634 8.613 1.00 87.50 95 LEU A O 1
ATOM 769 N N . ILE A 1 96 ? -8.927 -7.082 7.521 1.00 88.19 96 ILE A N 1
ATOM 770 C CA . ILE A 1 96 ? -9.515 -8.306 8.091 1.00 88.19 96 ILE A CA 1
ATOM 771 C C . ILE A 1 96 ? -9.420 -8.292 9.622 1.00 88.19 96 ILE A C 1
ATOM 773 O O . ILE A 1 96 ? -10.431 -8.481 10.294 1.00 88.19 96 ILE A O 1
ATOM 777 N N . LYS A 1 97 ? -8.244 -7.977 10.182 1.00 85.00 97 LYS A N 1
ATOM 778 C CA . LYS A 1 97 ? -8.045 -7.891 11.644 1.00 85.00 97 LYS A CA 1
ATOM 779 C C . LYS A 1 97 ? -8.961 -6.857 12.304 1.00 85.00 97 LYS A C 1
ATOM 781 O O . LYS A 1 97 ? -9.463 -7.072 13.403 1.00 85.00 97 LYS A O 1
ATOM 786 N N . ARG A 1 98 ? -9.183 -5.716 11.642 1.00 83.25 98 ARG A N 1
ATOM 787 C CA . ARG A 1 98 ? -10.060 -4.644 12.142 1.00 83.25 98 ARG A CA 1
ATOM 788 C C . ARG A 1 98 ? -11.533 -5.038 12.105 1.00 83.25 98 ARG A C 1
ATOM 790 O O . ARG A 1 98 ? -12.264 -4.725 13.042 1.00 83.25 98 ARG A O 1
ATOM 797 N N . VAL A 1 99 ? -11.955 -5.745 11.059 1.00 86.19 99 VAL A N 1
ATOM 798 C CA . VAL A 1 99 ? -13.308 -6.312 10.964 1.00 86.19 99 VAL A CA 1
ATOM 799 C C . VAL A 1 99 ? -13.529 -7.356 12.062 1.00 86.19 99 VAL A C 1
ATOM 801 O O . VAL A 1 99 ? -14.547 -7.308 12.749 1.00 86.19 99 VAL A O 1
ATOM 804 N N . GLU A 1 100 ? -12.561 -8.243 12.295 1.00 86.00 100 GLU A N 1
ATOM 805 C CA . GLU A 1 100 ? -12.620 -9.239 13.371 1.00 86.00 100 GLU A CA 1
ATOM 806 C C . GLU A 1 100 ? -12.731 -8.584 14.756 1.00 86.00 100 GLU A C 1
ATOM 808 O O . GLU A 1 100 ? -13.593 -8.954 15.557 1.00 86.00 100 GLU A O 1
ATOM 813 N N . ALA A 1 101 ? -11.928 -7.552 15.021 1.00 83.19 101 ALA A N 1
ATOM 814 C CA . ALA A 1 101 ? -11.983 -6.802 16.273 1.00 83.19 101 ALA A CA 1
ATOM 815 C C . ALA A 1 101 ? -13.345 -6.133 16.519 1.00 83.19 101 ALA A C 1
ATOM 817 O O . ALA A 1 101 ? -13.814 -6.075 17.660 1.00 83.19 101 ALA A O 1
ATOM 818 N N . LEU A 1 102 ? -14.006 -5.659 15.456 1.00 82.12 102 LEU A N 1
ATOM 819 C CA . LEU A 1 102 ? -15.338 -5.064 15.545 1.00 82.12 102 LEU A CA 1
ATOM 820 C C . LEU A 1 102 ? -16.398 -6.102 15.946 1.00 82.12 102 LEU A C 1
ATOM 822 O O . LEU A 1 102 ? -17.264 -5.795 16.768 1.00 82.12 102 LEU A O 1
ATOM 826 N N . ILE A 1 103 ? -16.303 -7.319 15.397 1.00 83.62 103 ILE A N 1
ATOM 827 C CA . ILE A 1 103 ? -17.247 -8.424 15.629 1.00 83.62 103 ILE A CA 1
ATOM 828 C C . ILE A 1 103 ? -17.052 -9.045 17.017 1.00 83.62 103 ILE A C 1
ATOM 830 O O . ILE A 1 103 ? -18.020 -9.226 17.750 1.00 83.62 103 ILE A O 1
ATOM 834 N N . HIS A 1 104 ? -15.812 -9.354 17.401 1.00 76.00 104 HIS A N 1
ATOM 835 C CA . HIS A 1 104 ? -15.517 -10.106 18.627 1.00 76.00 104 HIS A CA 1
ATOM 836 C C . HIS A 1 104 ? -15.281 -9.238 19.872 1.00 76.00 104 HIS A C 1
ATOM 838 O O . HIS A 1 104 ? -14.941 -9.772 20.926 1.00 76.00 104 HIS A O 1
ATOM 844 N N . HIS A 1 105 ? -15.445 -7.911 19.773 1.00 64.94 105 HIS A N 1
ATOM 845 C CA . HIS A 1 105 ? -15.128 -6.955 20.848 1.00 64.94 105 HIS A CA 1
ATOM 846 C C . HIS A 1 105 ? -13.728 -7.164 21.453 1.00 64.94 105 HIS A C 1
ATOM 848 O O . HIS A 1 105 ? -13.494 -6.879 22.629 1.00 64.94 105 HIS A O 1
ATOM 854 N N . HIS A 1 106 ? -12.788 -7.672 20.655 1.00 61.56 106 HIS A N 1
ATOM 855 C CA . HIS A 1 106 ? -11.412 -7.825 21.093 1.00 61.56 106 HIS A CA 1
ATOM 856 C C . HIS A 1 106 ? -10.774 -6.439 21.160 1.00 61.56 106 HIS A C 1
ATOM 858 O O . HIS A 1 106 ? -10.840 -5.685 20.187 1.00 61.56 106 HIS A O 1
ATOM 864 N N . ARG A 1 107 ? -10.144 -6.103 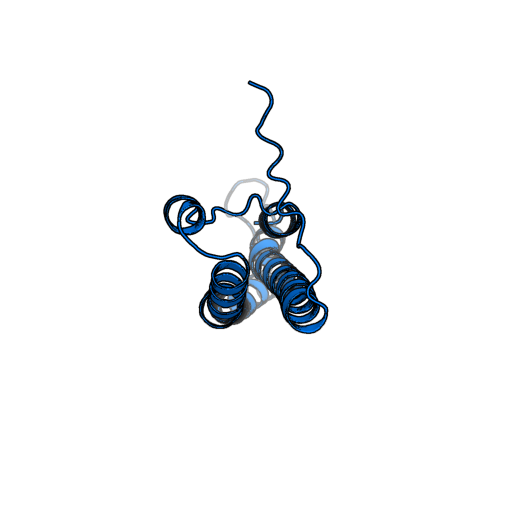22.295 1.00 57.78 107 ARG A N 1
ATOM 865 C CA . ARG A 1 107 ? -9.303 -4.906 22.359 1.00 57.78 107 ARG A CA 1
ATOM 866 C C . ARG A 1 107 ? -8.116 -5.124 21.436 1.00 57.78 107 ARG A C 1
ATOM 868 O O . ARG A 1 107 ? -7.244 -5.942 21.736 1.00 57.78 107 ARG A O 1
ATOM 875 N N . LEU A 1 108 ? -8.074 -4.407 20.319 1.00 61.91 108 LEU A N 1
ATOM 876 C CA . LEU A 1 108 ? -6.861 -4.350 19.516 1.00 61.91 108 LEU A CA 1
ATOM 877 C C . LEU A 1 108 ? -5.811 -3.652 20.379 1.00 61.91 108 LEU A C 1
ATOM 879 O O . LEU A 1 108 ? -5.948 -2.471 20.701 1.00 61.91 108 LEU A O 1
ATOM 883 N N . ARG A 1 109 ? -4.763 -4.380 20.782 1.00 53.56 109 ARG A N 1
ATOM 884 C CA . ARG A 1 109 ? -3.567 -3.758 21.354 1.00 53.56 109 ARG A CA 1
ATOM 885 C C . ARG A 1 109 ? -2.891 -2.963 20.247 1.00 53.56 109 ARG A C 1
ATOM 887 O O . ARG A 1 109 ? -2.006 -3.452 19.555 1.00 53.56 109 ARG A O 1
ATOM 894 N N . PHE A 1 110 ? -3.329 -1.724 20.071 1.00 56.47 110 PHE A N 1
ATOM 895 C CA . PHE A 1 110 ? -2.560 -0.689 19.396 1.00 56.47 110 PHE A CA 1
ATOM 896 C C . PHE A 1 110 ? -1.416 -0.273 20.327 1.00 56.47 110 PHE A C 1
ATOM 898 O O . PHE A 1 110 ? -1.368 0.861 20.798 1.00 56.47 110 PHE A O 1
ATOM 905 N N . GLU A 1 111 ? -0.553 -1.224 20.676 1.00 47.12 111 GLU A N 1
ATOM 906 C CA . GLU A 1 111 ? 0.615 -0.986 21.511 1.00 47.12 111 GLU A CA 1
ATOM 907 C C . GLU A 1 111 ? 1.619 -0.238 20.629 1.00 47.12 111 GLU A C 1
ATOM 909 O O . GLU A 1 111 ? 2.390 -0.826 19.878 1.00 47.12 111 GLU A O 1
ATOM 914 N N . TYR A 1 112 ? 1.494 1.090 20.613 1.00 51.66 112 TYR A N 1
ATOM 915 C CA . TYR A 1 112 ? 2.515 1.969 20.068 1.00 51.66 112 TYR A CA 1
ATOM 916 C C . TYR A 1 112 ? 3.693 1.902 21.031 1.00 51.66 112 TYR A C 1
ATOM 918 O O . TYR A 1 112 ? 3.681 2.542 22.087 1.00 51.66 112 TYR A O 1
ATOM 926 N N . GLU A 1 113 ? 4.680 1.081 20.696 1.00 47.88 113 GLU A N 1
ATOM 927 C CA . GLU A 1 113 ? 5.939 1.060 21.417 1.00 47.88 113 GLU A CA 1
ATOM 928 C C . GLU A 1 113 ? 6.657 2.365 21.074 1.00 47.88 113 GLU A C 1
ATOM 930 O O . GLU A 1 113 ? 7.238 2.524 20.001 1.00 47.88 113 GLU A O 1
ATOM 935 N N . LYS A 1 114 ? 6.501 3.366 21.952 1.00 47.16 114 LYS A N 1
ATOM 936 C CA . LYS A 1 114 ? 7.232 4.631 21.842 1.00 47.16 114 LYS A CA 1
ATOM 937 C C . LYS A 1 114 ? 8.705 4.281 21.635 1.00 47.16 114 LYS A C 1
ATOM 939 O O . LYS A 1 114 ? 9.219 3.492 22.432 1.00 47.16 114 LYS A O 1
ATOM 944 N N . PRO A 1 115 ? 9.397 4.867 20.641 1.00 41.50 115 PRO A N 1
ATOM 945 C CA . PRO A 1 115 ? 10.836 4.709 20.574 1.00 41.50 115 PRO A CA 1
ATOM 946 C C . PRO A 1 115 ? 11.396 5.166 21.920 1.00 41.50 115 PRO A C 1
ATOM 948 O O . PRO A 1 115 ? 11.100 6.276 22.368 1.00 41.50 115 PRO A O 1
ATOM 951 N N . LEU A 1 116 ? 12.111 4.259 22.587 1.00 53.72 116 LEU A N 1
ATOM 952 C CA . LEU A 1 116 ? 12.887 4.549 23.785 1.00 53.72 116 LEU A CA 1
ATOM 953 C C . LEU A 1 116 ? 13.912 5.615 23.384 1.00 53.72 116 LEU A C 1
ATOM 955 O O . LEU A 1 116 ? 14.940 5.297 22.789 1.00 53.72 116 LEU A O 1
ATOM 959 N N . GLN A 1 117 ? 13.557 6.879 23.603 1.00 45.78 117 GLN A N 1
ATOM 960 C CA . GLN A 1 117 ? 14.469 8.015 23.541 1.00 45.78 117 GLN A CA 1
ATOM 961 C C . GLN A 1 117 ? 15.060 8.247 24.923 1.00 45.78 117 GLN A C 1
ATOM 963 O O . GLN A 1 117 ? 14.280 8.191 25.904 1.00 45.78 117 GLN A O 1
#

Secondary structure (DSSP, 8-state):
-THHHHHHHTT-S---HHHHTTS-HHHHHHHHHHHIIIIIHHHHHHHHHHHHHHHHHHHHTT-B-SSTT--B-HHHHHHHHHHHHHHHHHHHHHHHHHHHHHHHT------------

pLDDT: mean 78.18, std 13.59, range [41.5, 94.94]